Protein AF-A0A356FAV1-F1 (afdb_monomer)

Radius of gyration: 19.81 Å; Cα contacts (8 Å, |Δi|>4): 51; chains: 1; bounding box: 36×36×51 Å

Solvent-accessible surface area (backbone atoms only — not comparable to full-atom values): 5134 Å² total; per-residue (Å²): 135,87,67,90,83,64,89,75,87,81,91,72,54,76,67,53,51,54,53,50,51,59,50,47,69,38,89,60,38,42,78,42,82,75,46,76,47,66,48,100,83,72,48,81,40,72,44,72,44,82,44,69,69,76,54,75,66,59,48,53,56,52,48,52,53,51,52,52,53,52,51,53,52,50,50,54,60,58,73,77,106

Foldseek 3Di:
DDDPPDDDDDDDDPVVVVVVVVLCVPPQKDKDWDDWDADPVRDIDTDIDIDGDDDPVRVVVVVVVVVVVVVVVVVVVVVVD

pLDDT: mean 90.15, std 8.17, range [51.44, 97.69]

Nearest PDB structures (foldseek):
  7ljp-assembly3_C  TM=7.066E-01  e=3.400E-04  Thermotoga maritima MSB8
  8gym-assembly1_2K  TM=5.004E-01  e=2.490E+00  Tetrahymena thermophila SB210
  2wcq-assembly2_B  TM=3.374E-01  e=1.799E+00  Helicobacter pylori
  3vnc-assembly1_B  TM=2.848E-01  e=2.049E+00  Helicobacter pylori 26695

Mean predicted aligned error: 8.17 Å

Sequence (81 aa):
GHEATRRRKLLLHKREIRKLYKAVSIKGQTLIPLKVYFNKRGIAKVMLGICKGKHAHDKRDATRKRDSEREIRREISRYSK

Structure (mmCIF, N/CA/C/O backbone):
data_AF-A0A356FAV1-F1
#
_entry.i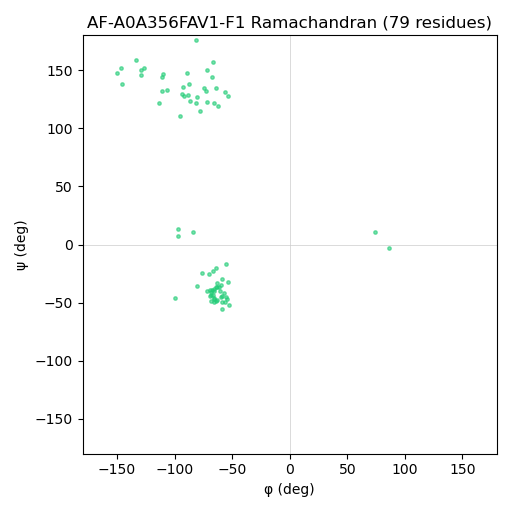d   AF-A0A356FAV1-F1
#
loop_
_atom_site.group_PDB
_atom_site.id
_atom_site.type_symbol
_atom_site.label_atom_id
_atom_site.label_alt_id
_atom_site.label_comp_id
_atom_site.label_asym_id
_atom_site.label_entity_id
_atom_site.label_seq_id
_atom_site.pdbx_PDB_ins_code
_atom_site.Cartn_x
_atom_site.Cartn_y
_atom_site.Cartn_z
_atom_site.occupancy
_atom_site.B_iso_or_equiv
_atom_site.auth_seq_id
_atom_site.auth_comp_id
_atom_site.auth_asym_id
_atom_site.auth_atom_id
_atom_site.pdbx_PDB_model_num
ATOM 1 N N . GLY A 1 1 ? 4.167 21.537 -20.248 1.00 64.62 1 GLY A N 1
ATOM 2 C CA . GLY A 1 1 ? 4.399 21.513 -18.786 1.00 64.62 1 GLY A CA 1
ATOM 3 C C . GLY A 1 1 ? 3.966 20.178 -18.201 1.00 64.62 1 GLY A C 1
ATOM 4 O O . GLY A 1 1 ? 3.139 19.509 -18.807 1.00 64.62 1 GLY A O 1
ATOM 5 N N . HIS A 1 2 ? 4.544 19.758 -17.071 1.00 79.31 2 HIS A N 1
ATOM 6 C CA . HIS A 1 2 ? 4.208 18.497 -16.394 1.00 79.31 2 HIS A CA 1
ATOM 7 C C . HIS A 1 2 ? 2.949 18.649 -15.525 1.00 79.31 2 HIS A C 1
ATOM 9 O O . HIS A 1 2 ? 2.936 19.466 -14.611 1.00 79.31 2 HIS A O 1
ATOM 15 N N . GLU A 1 3 ? 1.911 17.848 -15.776 1.00 88.94 3 GLU A N 1
ATOM 16 C CA . GLU A 1 3 ? 0.738 17.769 -14.896 1.00 88.94 3 GLU A CA 1
ATOM 17 C C . GLU A 1 3 ? 1.060 16.905 -13.662 1.00 88.94 3 GLU A C 1
ATOM 19 O O . GLU A 1 3 ? 1.297 15.697 -13.781 1.00 88.94 3 GLU A O 1
ATOM 24 N N . ALA A 1 4 ? 1.053 17.518 -12.474 1.00 88.19 4 ALA A N 1
ATOM 25 C CA . ALA A 1 4 ? 1.448 16.870 -11.220 1.00 88.19 4 ALA A CA 1
ATOM 26 C C . ALA A 1 4 ? 0.544 15.682 -10.830 1.00 88.19 4 ALA A C 1
ATOM 28 O O . ALA A 1 4 ? 1.023 14.689 -10.284 1.00 88.19 4 ALA A O 1
ATOM 29 N N . THR A 1 5 ? -0.752 15.747 -11.149 1.00 90.88 5 THR A N 1
ATOM 30 C CA . THR A 1 5 ? -1.767 14.735 -10.795 1.00 90.88 5 THR A CA 1
ATOM 31 C C . THR A 1 5 ? -2.066 13.733 -11.912 1.00 90.88 5 THR A C 1
ATOM 33 O O . THR A 1 5 ? -3.032 12.970 -11.824 1.00 90.88 5 THR A O 1
ATOM 36 N N . ARG A 1 6 ? -1.234 13.685 -12.961 1.00 93.75 6 ARG A N 1
ATOM 37 C CA . ARG A 1 6 ? -1.439 12.790 -14.106 1.00 93.75 6 ARG A CA 1
ATOM 38 C C . ARG A 1 6 ? -1.543 11.325 -13.671 1.00 93.75 6 ARG A C 1
ATOM 40 O O . ARG A 1 6 ? -0.656 10.787 -13.004 1.00 93.75 6 ARG A O 1
ATOM 47 N N . ARG A 1 7 ? -2.574 10.626 -14.158 1.00 92.94 7 ARG A N 1
ATOM 48 C CA . ARG A 1 7 ? -2.725 9.171 -13.975 1.00 92.94 7 ARG A CA 1
ATOM 49 C C . ARG A 1 7 ? -1.567 8.423 -14.649 1.00 92.94 7 ARG A C 1
ATOM 51 O O . ARG A 1 7 ? -1.393 8.497 -15.866 1.00 92.94 7 ARG A O 1
ATOM 58 N N . ARG A 1 8 ? -0.785 7.672 -13.866 1.00 92.38 8 ARG A N 1
ATOM 59 C CA . ARG A 1 8 ? 0.318 6.822 -14.352 1.00 92.38 8 ARG A CA 1
ATOM 60 C C . ARG A 1 8 ? -0.086 5.350 -14.288 1.00 92.38 8 ARG A C 1
ATOM 62 O O . ARG A 1 8 ? -0.606 4.894 -13.274 1.00 92.38 8 ARG A O 1
ATOM 69 N N .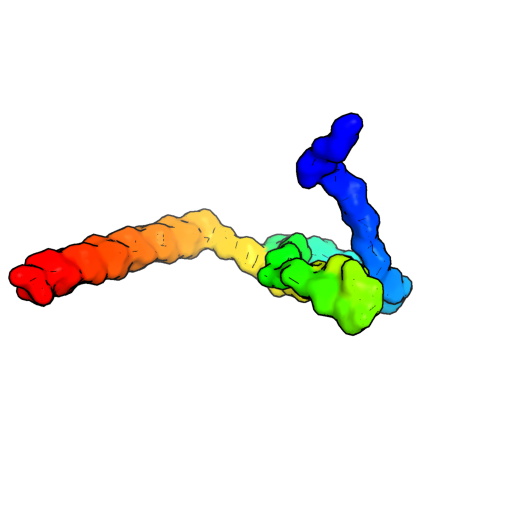 LYS A 1 9 ? 0.162 4.599 -15.365 1.00 93.38 9 LYS A N 1
ATOM 70 C CA . LYS A 1 9 ? -0.037 3.142 -15.376 1.00 93.38 9 LYS A CA 1
ATOM 71 C C . LYS A 1 9 ? 1.066 2.477 -14.551 1.00 93.38 9 LYS A C 1
ATOM 73 O O . LYS A 1 9 ? 2.239 2.790 -14.735 1.00 93.38 9 LYS A O 1
ATOM 78 N N . LEU A 1 10 ? 0.688 1.559 -13.666 1.00 94.00 10 LEU A N 1
ATOM 79 C CA . LEU A 1 10 ? 1.641 0.722 -12.941 1.00 94.00 10 LEU A CA 1
ATOM 80 C C . LEU A 1 10 ? 1.960 -0.524 -13.770 1.00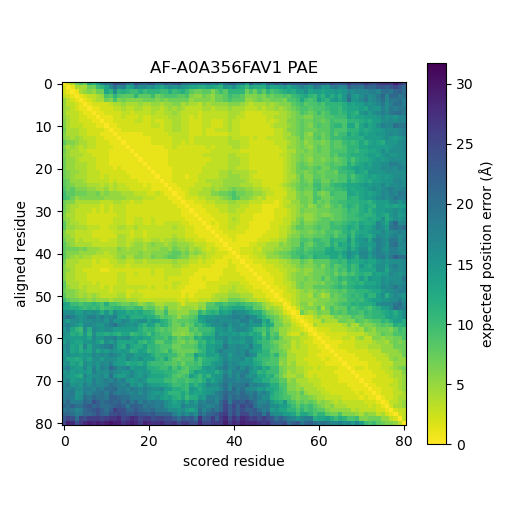 94.00 10 LEU A C 1
ATOM 82 O O . LEU A 1 10 ? 1.068 -1.124 -14.370 1.00 94.00 10 LEU A O 1
ATOM 86 N N . LEU A 1 11 ? 3.234 -0.905 -13.796 1.00 95.12 11 LEU A N 1
ATOM 87 C CA . LEU A 1 11 ? 3.711 -2.090 -14.500 1.00 95.12 11 LEU A CA 1
ATOM 88 C C . LEU A 1 11 ? 3.783 -3.250 -13.503 1.00 95.12 11 LEU A C 1
ATOM 90 O O . LEU A 1 11 ? 4.605 -3.227 -12.589 1.00 95.12 11 LEU A O 1
ATOM 94 N N . LEU A 1 12 ? 2.903 -4.236 -13.667 1.00 95.69 12 LEU A N 1
ATOM 95 C CA . LEU A 1 12 ? 2.834 -5.447 -12.847 1.00 95.69 12 LEU A CA 1
ATOM 96 C C . LEU A 1 12 ? 2.694 -6.681 -13.740 1.00 95.69 12 LEU A C 1
ATOM 98 O O . LEU A 1 12 ? 2.206 -6.598 -14.870 1.00 95.69 12 LEU A O 1
ATOM 102 N N . HIS A 1 13 ? 3.047 -7.851 -13.217 1.00 97.31 13 HIS A N 1
ATOM 103 C CA . HIS A 1 13 ? 2.802 -9.108 -13.913 1.00 97.31 13 HIS A CA 1
ATOM 104 C C . HIS A 1 13 ? 1.306 -9.464 -13.923 1.00 97.31 13 HIS A C 1
ATOM 106 O O . HIS A 1 13 ? 0.565 -9.202 -12.973 1.00 97.31 13 HIS A O 1
ATOM 112 N N . LYS A 1 14 ? 0.850 -10.179 -14.963 1.00 97.19 14 LYS A N 1
ATOM 113 C CA . LYS A 1 14 ? -0.562 -10.592 -15.134 1.00 97.19 14 LYS A CA 1
ATOM 114 C C . LYS A 1 14 ? -1.140 -11.341 -13.922 1.00 97.19 14 LYS A C 1
ATOM 116 O O . LYS A 1 14 ? -2.341 -11.272 -13.663 1.00 97.19 14 LYS A O 1
ATOM 121 N N . ARG A 1 15 ? -0.313 -12.102 -13.197 1.00 97.69 15 ARG A N 1
ATOM 122 C CA . ARG A 1 15 ? -0.722 -12.815 -11.973 1.00 97.69 15 ARG A CA 1
ATOM 123 C C . ARG A 1 15 ? -0.952 -11.855 -10.801 1.00 97.69 15 ARG A C 1
ATOM 125 O O . ARG A 1 15 ? -1.918 -12.024 -10.065 1.00 97.69 15 ARG A O 1
ATOM 132 N N . GLU A 1 16 ? -0.102 -10.844 -10.657 1.00 95.31 16 GLU A N 1
ATOM 133 C CA . GLU 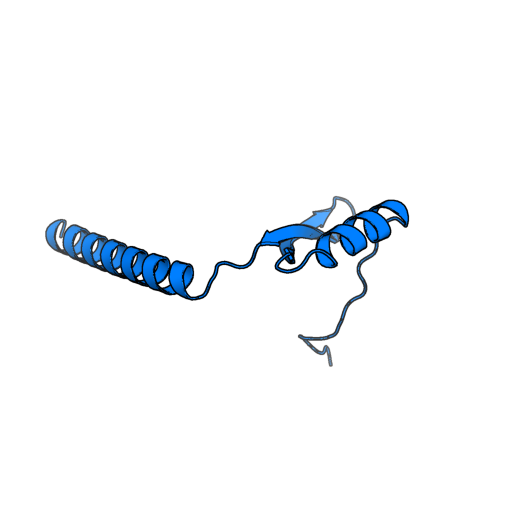A 1 16 ? -0.196 -9.832 -9.598 1.00 95.31 16 GLU A CA 1
ATOM 134 C C . GLU A 1 16 ? -1.420 -8.945 -9.800 1.00 95.31 16 GLU A C 1
ATOM 136 O O . GLU A 1 16 ? -2.179 -8.741 -8.858 1.00 95.31 16 GLU A O 1
ATOM 141 N N . ILE A 1 17 ? -1.677 -8.515 -11.041 1.00 95.88 17 ILE A N 1
ATOM 142 C CA . ILE A 1 17 ? -2.876 -7.740 -11.392 1.00 95.88 17 ILE A CA 1
ATOM 143 C C . ILE A 1 17 ? -4.138 -8.502 -10.979 1.00 95.88 17 ILE A C 1
ATOM 145 O O . ILE A 1 17 ? -4.981 -7.955 -10.277 1.00 95.88 17 ILE A O 1
ATOM 149 N N . ARG A 1 18 ? -4.245 -9.789 -11.340 1.00 96.94 18 ARG A N 1
ATOM 150 C CA . ARG A 1 18 ? -5.388 -10.633 -10.952 1.00 96.94 18 ARG A CA 1
ATOM 151 C C . ARG A 1 18 ? -5.528 -10.770 -9.435 1.00 96.94 18 ARG A C 1
ATOM 153 O O . ARG A 1 18 ? -6.646 -10.733 -8.930 1.00 96.94 18 ARG A O 1
ATOM 160 N N . LYS A 1 19 ? -4.415 -10.920 -8.708 1.00 95.31 19 LYS A N 1
ATOM 161 C CA . LYS A 1 19 ? -4.414 -11.004 -7.239 1.00 95.31 19 LYS A CA 1
ATOM 162 C C . LYS A 1 19 ? -4.916 -9.704 -6.604 1.00 95.31 19 LYS A C 1
ATOM 164 O O . LYS A 1 19 ? -5.787 -9.753 -5.742 1.00 95.31 19 LYS A O 1
ATOM 169 N N . LEU A 1 20 ? -4.391 -8.559 -7.039 1.00 94.94 20 LEU A N 1
ATOM 170 C CA . LEU A 1 20 ? -4.782 -7.251 -6.512 1.00 94.94 20 LEU A CA 1
ATOM 171 C C . LEU A 1 20 ? -6.224 -6.901 -6.874 1.00 94.94 20 LEU A C 1
ATOM 173 O O . LEU A 1 20 ? -6.941 -6.387 -6.025 1.00 94.94 20 LEU A O 1
ATOM 177 N N . TYR A 1 21 ? -6.667 -7.233 -8.088 1.00 95.00 21 TYR A N 1
ATOM 178 C CA . TYR A 1 21 ? -8.048 -7.014 -8.509 1.00 95.00 21 TYR A CA 1
ATOM 179 C C . TYR A 1 21 ? -9.024 -7.758 -7.594 1.00 95.00 21 TYR A C 1
ATOM 181 O O . TYR A 1 21 ? -9.909 -7.133 -7.022 1.00 95.00 21 TYR A O 1
ATOM 189 N N . LYS A 1 22 ? -8.786 -9.056 -7.346 1.00 95.69 22 LYS A N 1
ATOM 190 C CA . LYS A 1 22 ? -9.592 -9.852 -6.404 1.00 95.69 22 LYS A CA 1
ATOM 191 C C . LYS A 1 22 ? -9.617 -9.254 -4.995 1.00 95.69 22 LYS A C 1
ATOM 193 O O . LYS A 1 22 ? -10.670 -9.243 -4.373 1.00 95.69 22 LYS A O 1
ATOM 198 N N . ALA A 1 23 ? -8.480 -8.763 -4.498 1.00 94.00 23 ALA A N 1
ATOM 199 C CA . ALA A 1 23 ? -8.408 -8.146 -3.175 1.00 94.00 23 ALA A CA 1
ATOM 200 C C . ALA A 1 23 ? -9.230 -6.847 -3.105 1.00 94.00 23 ALA A C 1
ATOM 202 O O . ALA A 1 23 ? -10.034 -6.671 -2.198 1.00 94.00 23 ALA A O 1
ATOM 203 N N . VAL A 1 24 ? -9.096 -5.960 -4.096 1.00 92.81 24 VAL A N 1
ATOM 204 C CA . VAL A 1 24 ? -9.831 -4.682 -4.134 1.00 92.81 24 VAL A CA 1
ATOM 205 C C . VAL A 1 24 ? -11.331 -4.878 -4.389 1.00 92.81 24 VAL A C 1
ATOM 207 O O . VAL A 1 24 ? -12.128 -4.057 -3.947 1.00 92.81 24 VAL A O 1
ATOM 210 N N . SER A 1 25 ? -11.744 -5.971 -5.039 1.00 93.62 25 SER A N 1
ATOM 211 C CA . SER A 1 25 ? -13.165 -6.324 -5.182 1.00 93.62 25 SER A CA 1
ATOM 212 C C . SER A 1 25 ? -13.851 -6.639 -3.845 1.00 93.62 25 SER A C 1
ATOM 214 O O . SER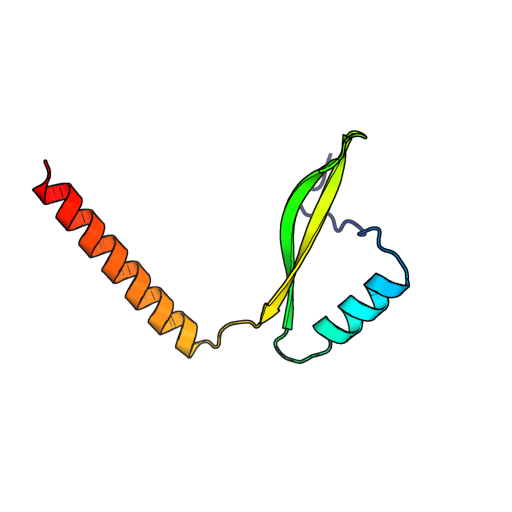 A 1 25 ? -15.077 -6.567 -3.764 1.00 93.62 25 SER A O 1
ATOM 216 N N . ILE A 1 26 ? -13.099 -6.979 -2.791 1.00 93.56 26 ILE A N 1
ATOM 217 C CA . ILE A 1 26 ? -13.662 -7.209 -1.456 1.00 93.56 26 ILE A CA 1
ATOM 218 C C . ILE A 1 26 ? -14.083 -5.864 -0.857 1.00 93.56 26 ILE A C 1
ATOM 220 O O . ILE A 1 26 ? -13.268 -4.957 -0.669 1.00 93.56 26 ILE A O 1
ATOM 224 N N . LYS A 1 27 ? -15.367 -5.744 -0.499 1.00 89.12 27 LYS A N 1
ATOM 225 C CA . LYS A 1 27 ? -15.934 -4.517 0.075 1.00 89.12 27 LYS A CA 1
ATOM 226 C C . LYS A 1 27 ? -15.126 -4.047 1.291 1.00 89.12 27 LYS A C 1
ATOM 228 O O . LYS A 1 27 ? -14.901 -4.793 2.242 1.00 89.12 27 LYS A O 1
ATOM 233 N N . GLY A 1 28 ? -14.729 -2.775 1.268 1.00 87.31 28 GLY A N 1
ATOM 234 C CA . GLY A 1 28 ? -13.983 -2.132 2.351 1.00 87.31 28 GLY A CA 1
ATOM 235 C C . GLY A 1 28 ? -12.464 -2.310 2.288 1.00 87.31 28 GLY A C 1
ATOM 236 O O . GLY A 1 28 ? -11.774 -1.723 3.124 1.00 87.31 28 GLY A O 1
ATOM 237 N N . GLN A 1 29 ? -11.938 -3.063 1.314 1.00 93.81 29 GLN A N 1
ATOM 238 C CA . GLN A 1 29 ? -10.510 -3.091 1.004 1.00 93.81 29 GLN A CA 1
ATOM 239 C C . GLN A 1 29 ? -10.148 -2.009 -0.020 1.00 93.81 29 GLN A C 1
ATOM 241 O O . GLN A 1 29 ? -10.939 -1.628 -0.879 1.00 93.81 29 GLN A O 1
ATOM 246 N N . THR A 1 30 ? -8.938 -1.470 0.083 1.00 92.62 30 THR A N 1
ATOM 247 C CA . THR A 1 30 ? -8.429 -0.424 -0.806 1.00 92.62 30 THR A CA 1
ATOM 248 C C . THR A 1 30 ? -6.936 -0.624 -1.018 1.00 92.62 30 THR A C 1
ATOM 250 O O . THR A 1 30 ? -6.202 -0.937 -0.081 1.00 92.62 30 THR A O 1
ATOM 253 N N . LEU A 1 31 ? -6.487 -0.445 -2.258 1.00 94.50 31 LEU A N 1
ATOM 254 C CA . LEU A 1 31 ? -5.076 -0.482 -2.628 1.00 94.50 31 LEU A CA 1
ATOM 255 C C . LEU A 1 31 ? -4.459 0.906 -2.433 1.00 94.50 31 LEU A C 1
ATOM 257 O O . LEU A 1 31 ? -4.930 1.872 -3.030 1.00 94.50 31 LEU A O 1
ATOM 261 N N . ILE A 1 32 ? -3.405 1.000 -1.627 1.00 94.69 32 ILE A N 1
ATOM 262 C CA . ILE A 1 32 ? -2.712 2.258 -1.327 1.00 94.69 32 ILE A CA 1
ATOM 263 C C . ILE A 1 32 ? -1.207 2.155 -1.608 1.00 94.69 32 ILE A C 1
ATOM 265 O O . ILE A 1 32 ? -0.632 1.068 -1.495 1.00 94.69 32 ILE A O 1
ATOM 269 N N . PRO A 1 33 ? -0.535 3.267 -1.952 1.00 95.62 33 PRO A N 1
ATOM 270 C CA . PRO A 1 33 ? 0.920 3.319 -1.970 1.00 95.62 33 PRO A CA 1
ATOM 271 C C . PRO A 1 33 ? 1.466 3.379 -0.537 1.00 95.62 33 PRO A C 1
ATOM 273 O O . PRO A 1 33 ? 0.982 4.146 0.291 1.00 95.62 33 PRO A O 1
ATOM 276 N N . LEU A 1 34 ? 2.495 2.583 -0.256 1.00 95.69 34 LEU A N 1
ATOM 277 C CA . LEU A 1 34 ? 3.210 2.586 1.023 1.00 95.69 34 LEU A CA 1
ATOM 278 C C . LEU A 1 34 ? 4.507 3.383 0.931 1.00 95.69 34 LEU A C 1
ATOM 280 O O . LEU A 1 34 ? 4.821 4.167 1.822 1.00 95.69 34 LEU A O 1
ATOM 284 N N . LYS A 1 35 ? 5.279 3.162 -0.138 1.00 96.06 35 LYS A N 1
ATOM 285 C CA . LYS A 1 35 ? 6.577 3.805 -0.369 1.00 96.06 35 LYS A CA 1
ATOM 286 C C . LYS A 1 35 ? 6.842 3.942 -1.860 1.00 96.06 35 LYS A C 1
ATOM 288 O O . LYS A 1 35 ? 6.473 3.064 -2.640 1.00 96.06 35 LYS A O 1
ATOM 293 N N . VAL A 1 36 ? 7.545 5.002 -2.234 1.00 96.06 36 VAL A N 1
ATOM 294 C CA . VAL A 1 36 ? 8.159 5.151 -3.556 1.00 96.06 36 VAL A CA 1
ATOM 295 C C . VAL A 1 36 ? 9.667 5.063 -3.368 1.00 96.06 36 VAL A C 1
ATOM 297 O O . VAL A 1 36 ? 10.204 5.676 -2.450 1.00 96.06 36 VAL A O 1
ATOM 300 N N . TYR A 1 37 ? 10.343 4.267 -4.188 1.00 96.56 37 TYR A N 1
ATOM 301 C CA . TYR A 1 37 ? 11.785 4.053 -4.092 1.00 96.56 37 TYR A CA 1
ATOM 302 C C . TYR A 1 37 ? 12.397 3.834 -5.471 1.00 96.56 37 TYR A C 1
ATOM 304 O O . TYR A 1 37 ? 11.737 3.326 -6.373 1.00 96.56 37 TYR A O 1
ATOM 312 N N . PHE A 1 38 ? 13.667 4.181 -5.642 1.00 97.69 38 PHE A N 1
ATOM 313 C CA . PHE A 1 38 ? 14.390 3.925 -6.885 1.00 97.69 38 PHE A CA 1
ATOM 314 C C . PHE A 1 38 ? 15.126 2.589 -6.794 1.00 97.69 38 PHE A C 1
ATOM 316 O O . PHE A 1 38 ? 15.727 2.264 -5.771 1.00 97.69 38 PHE A O 1
ATOM 323 N N . ASN A 1 39 ? 15.053 1.773 -7.845 1.00 95.00 39 ASN A N 1
ATOM 324 C CA . ASN A 1 39 ? 15.860 0.555 -7.922 1.00 95.00 39 ASN A CA 1
ATOM 325 C C . ASN A 1 39 ? 17.296 0.870 -8.391 1.00 95.00 39 ASN A C 1
ATOM 327 O O . ASN A 1 39 ? 17.594 1.985 -8.809 1.00 95.00 39 ASN A O 1
ATOM 331 N N . LYS A 1 40 ? 18.169 -0.147 -8.418 1.00 96.56 40 LYS A N 1
ATOM 332 C CA . LYS A 1 40 ? 19.559 -0.033 -8.909 1.00 96.56 40 LYS A CA 1
ATOM 333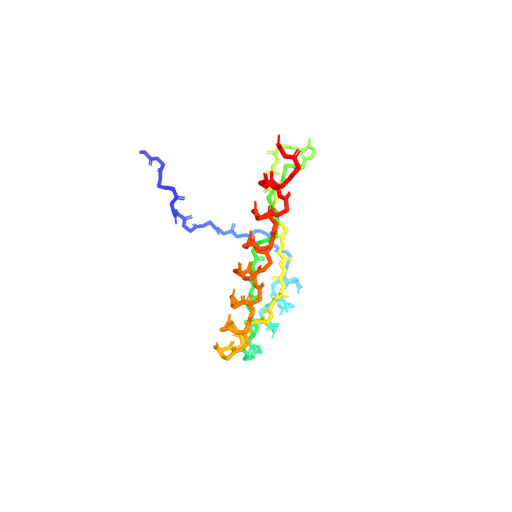 C C . LYS A 1 40 ? 19.692 0.514 -10.344 1.00 96.56 40 LYS A C 1
ATOM 335 O O . LYS A 1 40 ? 20.771 0.921 -10.737 1.00 96.56 40 LYS A O 1
ATOM 340 N N . ARG A 1 41 ? 18.606 0.502 -11.127 1.00 96.38 41 ARG A N 1
ATOM 341 C CA . ARG A 1 41 ? 18.542 0.997 -12.513 1.00 96.38 41 ARG A CA 1
ATOM 342 C C . ARG A 1 41 ? 17.985 2.428 -12.608 1.00 96.38 41 ARG A C 1
ATOM 344 O O . ARG A 1 41 ? 17.684 2.870 -13.708 1.00 96.38 41 ARG A O 1
ATOM 351 N N . GLY A 1 42 ? 17.763 3.112 -11.481 1.00 96.06 42 GLY A N 1
ATOM 352 C CA . GLY A 1 42 ? 17.194 4.466 -11.441 1.00 96.06 42 GLY A CA 1
ATOM 353 C C . GLY A 1 42 ? 15.690 4.540 -11.735 1.00 96.06 42 GLY A C 1
ATOM 354 O O . GLY A 1 42 ? 15.147 5.624 -11.918 1.00 96.06 42 GLY A O 1
ATOM 355 N N . ILE A 1 43 ? 14.984 3.406 -11.775 1.00 95.50 43 ILE A N 1
ATOM 356 C CA . ILE A 1 43 ? 13.545 3.362 -12.057 1.00 95.50 43 ILE A CA 1
ATOM 357 C C . ILE A 1 43 ? 12.771 3.507 -10.749 1.00 95.50 43 ILE A C 1
ATOM 359 O O . ILE A 1 43 ? 12.987 2.737 -9.807 1.00 95.50 43 ILE A O 1
ATOM 363 N N . ALA A 1 44 ? 11.823 4.446 -10.720 1.00 95.56 44 ALA A N 1
ATOM 364 C CA . ALA A 1 44 ? 10.886 4.600 -9.615 1.00 95.56 44 ALA A CA 1
ATOM 365 C C . ALA A 1 44 ? 9.952 3.382 -9.516 1.00 95.56 44 ALA A C 1
ATOM 367 O O . ALA A 1 44 ? 9.215 3.052 -10.447 1.00 95.56 44 ALA A O 1
ATOM 368 N N . LYS A 1 45 ? 9.969 2.725 -8.362 1.00 96.19 45 LYS A N 1
ATOM 369 C CA . LYS A 1 45 ? 9.070 1.647 -7.966 1.00 96.19 45 LYS A CA 1
ATOM 370 C C . LYS A 1 45 ? 8.149 2.129 -6.858 1.00 96.19 45 LYS A C 1
ATOM 372 O O . LYS A 1 45 ? 8.553 2.885 -5.979 1.00 96.19 45 LYS A O 1
ATOM 377 N N . VAL A 1 46 ? 6.913 1.647 -6.893 1.00 96.62 46 VAL A N 1
ATOM 378 C CA . VAL A 1 46 ? 5.910 1.923 -5.866 1.00 96.62 46 VAL A CA 1
ATOM 379 C C . VAL A 1 46 ? 5.597 0.622 -5.150 1.00 96.62 46 VAL A C 1
ATOM 381 O O . VAL A 1 46 ? 5.181 -0.355 -5.769 1.00 96.62 46 VAL A O 1
ATOM 384 N N . MET A 1 47 ? 5.807 0.611 -3.842 1.00 95.88 47 MET A N 1
ATOM 385 C CA . MET A 1 47 ? 5.343 -0.457 -2.971 1.00 95.88 47 MET A CA 1
ATOM 386 C C . MET A 1 47 ? 3.866 -0.223 -2.667 1.00 95.88 47 MET A C 1
ATOM 388 O O . MET A 1 47 ? 3.497 0.864 -2.221 1.00 95.88 47 MET A O 1
ATOM 392 N N . LEU A 1 48 ? 3.033 -1.233 -2.902 1.00 95.88 48 LEU A N 1
ATOM 393 C CA . LEU A 1 48 ? 1.589 -1.168 -2.693 1.00 95.88 48 LEU A CA 1
ATOM 394 C C . LEU A 1 48 ? 1.176 -2.031 -1.501 1.00 95.88 48 LEU A C 1
ATOM 396 O O . LEU A 1 48 ? 1.756 -3.091 -1.269 1.00 95.88 48 LEU A O 1
ATOM 400 N N . GLY A 1 49 ? 0.143 -1.597 -0.787 1.00 95.06 49 GLY A N 1
ATOM 401 C CA . GLY A 1 49 ? -0.491 -2.339 0.296 1.00 95.06 49 GLY A CA 1
ATOM 402 C C . GLY A 1 49 ? -2.001 -2.402 0.106 1.00 95.06 49 GLY A C 1
ATOM 403 O O . GLY A 1 49 ? -2.607 -1.459 -0.400 1.00 95.06 49 GLY A O 1
ATOM 404 N N . ILE A 1 50 ? -2.610 -3.513 0.517 1.00 95.44 50 ILE A N 1
ATOM 405 C CA . ILE A 1 50 ? -4.063 -3.612 0.670 1.00 95.44 50 ILE A CA 1
ATOM 406 C C . ILE A 1 50 ? -4.395 -3.248 2.110 1.00 95.44 50 ILE A C 1
ATOM 408 O O . ILE A 1 50 ? -3.823 -3.802 3.047 1.00 95.44 50 ILE A O 1
ATOM 412 N N . CYS A 1 51 ? -5.316 -2.314 2.289 1.00 92.75 51 CYS A N 1
ATOM 413 C CA . CYS A 1 51 ? -5.741 -1.856 3.601 1.00 92.75 51 CYS A CA 1
ATOM 414 C C . CYS A 1 51 ? -7.260 -1.891 3.710 1.00 92.75 51 CYS A C 1
ATOM 416 O O . CYS A 1 51 ? -7.966 -1.712 2.720 1.00 92.75 51 CYS A O 1
ATOM 418 N N . LYS A 1 52 ? -7.760 -2.097 4.930 1.00 90.31 52 LYS A N 1
ATOM 419 C CA . LYS A 1 52 ? -9.178 -1.940 5.250 1.00 90.31 52 LYS A CA 1
ATOM 420 C C . LYS A 1 52 ? -9.414 -0.525 5.769 1.00 90.31 52 LYS A C 1
ATOM 422 O O . LYS A 1 52 ? -8.712 -0.072 6.674 1.00 90.31 52 LYS A O 1
ATOM 427 N N . GLY A 1 53 ? -10.395 0.174 5.207 1.00 82.00 53 GLY A N 1
ATOM 428 C CA . GLY A 1 53 ? -10.812 1.471 5.736 1.00 82.00 53 GLY A CA 1
ATOM 429 C C . GLY A 1 53 ? -11.392 1.325 7.147 1.00 82.00 53 GLY A C 1
ATOM 430 O O . GLY A 1 53 ? -12.198 0.430 7.390 1.00 82.00 53 GLY A O 1
ATOM 431 N N . LYS A 1 54 ? -11.002 2.204 8.078 1.00 79.62 54 LYS A N 1
ATOM 432 C CA . LYS A 1 54 ? -11.636 2.286 9.407 1.00 79.62 54 LYS A CA 1
ATOM 433 C C . LYS A 1 54 ? -13.074 2.793 9.288 1.00 79.62 54 LYS A C 1
ATOM 435 O O . LYS A 1 54 ? -13.333 3.689 8.474 1.00 79.62 54 LYS A O 1
ATOM 440 N N . HIS A 1 55 ? -13.981 2.282 10.121 1.00 78.56 55 HIS A N 1
ATOM 441 C CA . HIS A 1 55 ? -15.343 2.809 10.190 1.00 78.56 55 HIS A CA 1
ATOM 442 C C . HIS A 1 55 ? -15.340 4.237 10.759 1.00 78.56 55 HIS A C 1
ATOM 444 O O . HIS A 1 55 ? -14.394 4.661 11.424 1.00 78.56 55 HIS A O 1
ATOM 450 N N . ALA A 1 56 ? -16.384 5.019 10.462 1.00 74.38 56 ALA A N 1
ATOM 451 C CA . ALA A 1 56 ? -16.465 6.418 10.893 1.00 74.38 56 ALA A CA 1
ATOM 452 C C . ALA A 1 56 ? -16.420 6.564 12.426 1.00 74.38 56 ALA A C 1
ATOM 454 O O . ALA A 1 56 ? -15.802 7.502 12.925 1.00 74.38 56 ALA A O 1
ATOM 455 N N . HIS A 1 57 ? -17.008 5.607 13.150 1.00 74.50 57 HIS A N 1
ATOM 456 C CA . HIS A 1 57 ? -16.920 5.502 14.605 1.00 74.50 57 HIS A CA 1
ATOM 457 C C . HIS A 1 57 ? -15.460 5.373 15.072 1.00 74.50 57 HIS A C 1
ATOM 459 O O . HIS A 1 57 ? -14.957 6.244 15.777 1.00 74.50 57 HIS A O 1
ATOM 465 N N . ASP A 1 58 ? -14.736 4.378 14.551 1.00 74.62 58 ASP A N 1
ATOM 466 C CA . ASP A 1 58 ? -13.328 4.125 14.889 1.00 74.62 58 ASP A CA 1
ATOM 467 C C . ASP A 1 58 ? -12.412 5.318 14.580 1.00 74.62 58 ASP A C 1
ATOM 469 O O . ASP A 1 58 ? -11.379 5.508 15.225 1.00 74.62 58 ASP A O 1
ATOM 473 N N . LYS A 1 59 ? -12.757 6.128 13.569 1.00 81.19 59 LYS A N 1
ATOM 474 C CA . LYS A 1 59 ? -12.021 7.362 13.259 1.00 81.19 59 LYS A CA 1
ATOM 475 C C . LYS A 1 59 ? -12.198 8.412 14.353 1.00 81.19 59 LYS A C 1
ATOM 477 O O . LYS A 1 59 ? -11.213 9.061 14.687 1.00 81.19 59 LYS A O 1
ATOM 482 N N . ARG A 1 60 ? -13.404 8.578 14.912 1.00 82.50 60 ARG A N 1
ATOM 483 C CA . ARG A 1 60 ? -13.666 9.564 15.977 1.00 82.50 60 ARG A CA 1
ATOM 484 C C . ARG A 1 60 ? -12.871 9.237 17.234 1.00 82.50 60 ARG A C 1
ATOM 486 O O . ARG A 1 60 ? -12.178 10.1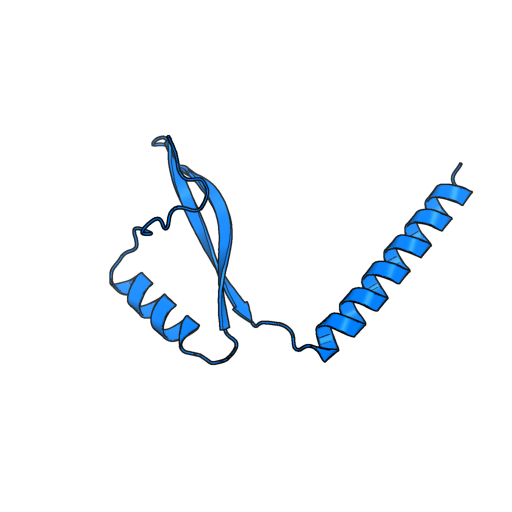15 17.738 1.00 82.50 60 ARG A O 1
ATOM 493 N N . ASP A 1 61 ? -12.902 7.983 17.679 1.00 85.38 61 ASP A N 1
ATOM 494 C CA . ASP A 1 61 ? -12.154 7.560 18.868 1.00 85.38 61 ASP A CA 1
ATOM 495 C C . ASP A 1 61 ? -10.640 7.654 18.650 1.00 85.38 61 ASP A C 1
ATOM 497 O O . ASP A 1 61 ? -9.913 8.137 19.518 1.00 85.38 61 ASP A O 1
ATOM 501 N N . ALA A 1 62 ? -10.154 7.281 17.460 1.00 85.88 62 ALA A N 1
ATOM 502 C CA . ALA A 1 62 ? -8.741 7.426 17.118 1.00 85.88 62 ALA A CA 1
ATOM 503 C C . ALA A 1 62 ? -8.284 8.894 17.071 1.00 85.88 62 ALA A C 1
ATOM 505 O O . ALA A 1 62 ? -7.148 9.182 17.446 1.00 85.88 62 ALA A O 1
ATOM 506 N N . THR A 1 63 ? -9.135 9.812 16.604 1.00 86.69 63 THR A N 1
ATOM 507 C CA . THR A 1 63 ? -8.843 11.252 16.616 1.00 86.69 63 THR A CA 1
ATOM 508 C C . THR A 1 63 ? -8.826 11.784 18.045 1.00 86.69 63 THR A C 1
ATOM 510 O O . THR A 1 63 ? -7.819 12.368 18.430 1.00 86.69 63 THR A O 1
ATOM 513 N N . ARG A 1 64 ? -9.850 11.471 18.856 1.00 88.38 64 ARG A N 1
ATOM 514 C CA . ARG A 1 64 ? -9.906 11.849 20.280 1.00 88.38 64 ARG A CA 1
ATOM 515 C C . ARG A 1 64 ? -8.642 11.415 21.022 1.00 88.38 64 ARG A C 1
ATOM 517 O O . ARG A 1 64 ? -7.970 12.246 21.619 1.00 88.38 64 ARG A O 1
ATOM 524 N N . LYS A 1 65 ? -8.262 10.137 20.903 1.00 90.81 65 LYS A N 1
ATOM 525 C CA . LYS A 1 65 ? -7.056 9.598 21.548 1.00 90.81 65 LYS A CA 1
ATOM 526 C C . LYS A 1 65 ? -5.784 10.330 21.110 1.00 90.81 65 LYS A C 1
ATOM 528 O O . LYS A 1 65 ? -4.955 10.671 21.947 1.00 90.81 65 LYS A O 1
ATOM 533 N N . ARG A 1 66 ? -5.631 10.589 19.807 1.00 90.75 66 ARG A N 1
ATOM 534 C CA . ARG A 1 66 ? -4.450 11.271 19.256 1.00 90.75 66 ARG A CA 1
ATOM 535 C C . ARG A 1 66 ? -4.345 12.719 19.738 1.00 90.75 66 ARG A C 1
ATOM 537 O O . ARG A 1 66 ? -3.235 13.188 19.982 1.00 90.75 66 ARG A O 1
ATOM 544 N N . ASP A 1 67 ? -5.471 13.415 19.847 1.00 91.25 67 ASP A N 1
ATOM 545 C CA . ASP A 1 67 ? -5.504 14.794 20.328 1.00 91.25 67 ASP A CA 1
ATOM 546 C C . ASP A 1 67 ? -5.168 14.855 21.824 1.00 91.25 67 ASP A C 1
ATOM 548 O O . ASP A 1 67 ? -4.281 15.621 22.200 1.00 91.25 67 ASP A O 1
ATOM 552 N N . SER A 1 68 ? -5.736 13.960 22.644 1.00 92.31 68 SER A N 1
ATOM 553 C CA . SER A 1 68 ? -5.380 13.838 24.065 1.00 92.31 68 SER A CA 1
ATOM 554 C C . SER A 1 68 ? -3.896 13.508 24.274 1.00 92.31 68 SER A C 1
ATOM 556 O O . SER A 1 68 ? -3.226 14.148 25.078 1.00 92.31 68 SER A O 1
ATOM 558 N N . GLU A 1 69 ? -3.331 12.558 23.518 1.00 92.81 69 GLU A N 1
ATOM 559 C CA . GLU A 1 69 ? -1.895 12.234 23.585 1.00 92.81 69 GLU A CA 1
ATOM 560 C C . GLU A 1 69 ? -1.005 13.427 23.200 1.00 92.81 69 GLU A C 1
ATOM 562 O O . GLU A 1 69 ? 0.073 13.622 23.768 1.00 92.81 69 GLU A O 1
ATOM 567 N N . ARG A 1 70 ? -1.437 14.233 22.221 1.00 91.50 70 ARG A N 1
ATOM 568 C CA . ARG A 1 70 ? -0.714 15.433 21.790 1.00 91.50 70 ARG A CA 1
ATOM 569 C C . ARG A 1 70 ? -0.749 16.519 22.864 1.00 91.50 70 ARG A C 1
ATOM 571 O O . ARG A 1 70 ? 0.262 17.190 23.051 1.00 91.50 70 ARG A O 1
ATOM 578 N N . GLU A 1 71 ? -1.877 16.693 23.541 1.00 90.56 71 GLU A N 1
ATOM 579 C CA . GLU A 1 71 ? -2.034 17.646 24.640 1.00 90.56 71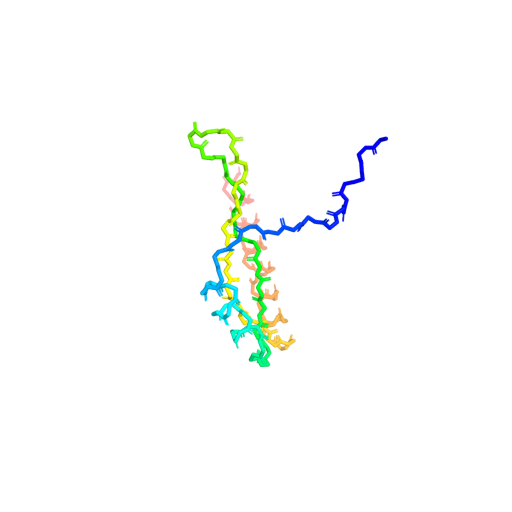 GLU A CA 1
ATOM 580 C C . GLU A 1 71 ? -1.170 17.258 25.843 1.00 90.56 71 GLU A C 1
ATOM 582 O O . GLU A 1 71 ? -0.335 18.053 26.265 1.00 90.56 71 GLU A O 1
ATOM 587 N N . ILE A 1 72 ? -1.231 15.994 26.277 1.00 91.81 72 ILE A N 1
ATOM 588 C CA . ILE A 1 72 ? -0.365 15.455 27.338 1.00 91.81 72 ILE A CA 1
ATOM 589 C C . ILE A 1 72 ? 1.115 15.678 27.002 1.00 91.81 72 ILE A C 1
ATOM 591 O O . ILE A 1 72 ? 1.880 16.164 27.831 1.00 91.81 72 ILE A O 1
ATOM 595 N N . ARG A 1 73 ? 1.537 15.378 25.764 1.00 90.75 73 ARG A N 1
ATOM 596 C CA . ARG A 1 73 ? 2.931 15.580 25.337 1.00 90.75 73 ARG A CA 1
ATOM 597 C C . ARG A 1 73 ? 3.346 17.054 25.366 1.00 90.75 73 ARG A C 1
ATOM 599 O O . ARG A 1 73 ? 4.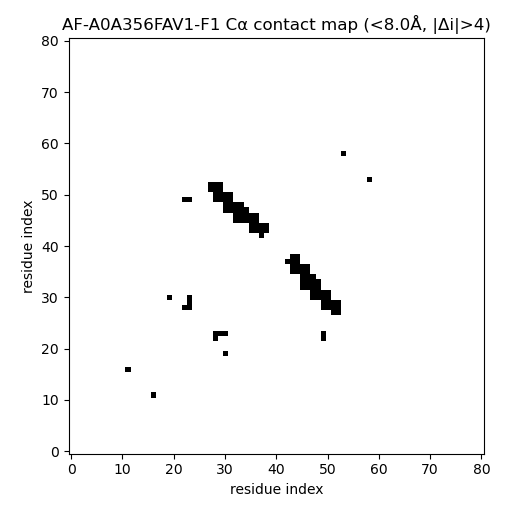494 17.349 25.693 1.00 90.75 73 ARG A O 1
ATOM 606 N N . ARG A 1 74 ? 2.440 17.971 25.012 1.00 91.19 74 ARG A N 1
ATOM 607 C CA . ARG A 1 74 ? 2.690 19.418 25.088 1.00 91.19 74 ARG A CA 1
ATOM 608 C C . ARG A 1 74 ? 2.846 19.878 26.531 1.00 91.19 74 ARG A C 1
ATOM 610 O O . ARG A 1 74 ? 3.764 20.647 26.781 1.00 91.19 74 ARG A O 1
ATOM 617 N N . GLU A 1 75 ? 1.998 19.413 27.446 1.00 90.81 75 GLU A N 1
ATOM 618 C CA . GLU A 1 75 ? 2.092 19.762 28.869 1.00 90.81 75 GLU A CA 1
ATOM 619 C C . GLU A 1 75 ? 3.377 19.206 29.496 1.00 90.81 75 GLU A C 1
ATOM 621 O O . GLU A 1 75 ? 4.131 19.964 30.097 1.00 90.81 75 GLU A O 1
ATOM 626 N N . ILE A 1 76 ? 3.724 17.935 29.250 1.00 90.44 76 ILE A N 1
ATOM 627 C CA . ILE A 1 76 ? 4.994 17.342 29.716 1.00 90.44 76 ILE A CA 1
ATOM 628 C C . ILE A 1 76 ? 6.201 18.159 29.228 1.00 90.44 76 ILE A C 1
ATOM 630 O O . ILE A 1 76 ? 7.095 18.473 30.008 1.00 90.44 76 ILE A O 1
ATOM 634 N N . SER A 1 77 ? 6.215 18.549 27.949 1.00 85.69 77 SER A N 1
ATOM 635 C CA . SER A 1 77 ? 7.284 19.388 27.390 1.00 85.69 77 SER A CA 1
ATOM 636 C C . SER A 1 77 ? 7.314 20.806 27.969 1.00 85.69 77 SER A C 1
ATOM 638 O O . SER A 1 77 ? 8.345 21.467 27.862 1.00 85.69 77 SER A O 1
ATOM 640 N N . ARG A 1 78 ? 6.195 21.301 28.511 1.00 82.25 78 ARG A N 1
ATOM 641 C CA . ARG A 1 78 ? 6.093 22.623 29.138 1.00 82.25 78 ARG A CA 1
ATOM 642 C C . ARG A 1 78 ? 6.633 22.596 30.569 1.00 82.25 78 ARG A C 1
ATOM 644 O O . ARG A 1 78 ? 7.273 23.556 30.962 1.00 82.25 78 ARG A O 1
ATOM 651 N N . TYR A 1 79 ? 6.419 21.494 31.292 1.00 76.19 79 TYR A N 1
ATOM 652 C CA . TYR A 1 79 ? 6.963 21.261 32.636 1.00 76.19 79 TYR A CA 1
ATOM 653 C C . TYR A 1 79 ? 8.453 20.890 32.651 1.00 76.19 79 TYR A C 1
ATOM 655 O O . TYR A 1 79 ? 9.112 21.094 33.662 1.00 76.19 79 TYR A O 1
ATOM 663 N N . SER A 1 80 ? 8.996 20.327 31.563 1.00 70.69 80 SER A N 1
ATOM 664 C CA . SER A 1 80 ? 10.431 20.006 31.462 1.00 70.69 80 SER A CA 1
ATOM 665 C C . SER A 1 80 ? 11.303 21.195 31.018 1.00 70.69 80 SER A C 1
ATOM 667 O O . SER A 1 80 ? 12.456 20.987 30.632 1.00 70.69 80 SER A O 1
ATOM 669 N N . LYS A 1 81 ? 10.739 22.404 30.986 1.00 51.44 81 LYS A N 1
ATOM 670 C CA . LYS A 1 81 ? 11.400 23.670 30.664 1.00 51.44 81 LYS A CA 1
ATOM 671 C C . LYS A 1 81 ? 11.378 24.557 31.898 1.00 51.44 81 LYS A C 1
ATOM 673 O O . LYS A 1 81 ? 12.387 25.260 32.096 1.00 51.44 81 LYS A O 1
#

Secondary structure (DSSP, 8-state):
---TT--------HHHHHHHHHHHTSTTEEEEEEEEEE-TTS-EEEEEEEEEPPPHHHHHHHHHHHHHHHHHHHHHHHHT-